Protein AF-A0A820KP99-F1 (afdb_monomer_lite)

Secondary structure (DSSP, 8-state):
----S-SEEEEEEEE--SS--EEEEEEEEESHHHHHHSEEEEEEEPBPTTSPPP--EEEEEEE------

Radius of gyration: 15.01 Å; chains: 1; bounding box: 37×20×45 Å

InterPro domains:
  IPR035892 C2 domain superfamily [G3DSA:2.60.40.150] (2-68)
  IPR035892 C2 domain superfamily [SSF49562] (6-65)

pLDDT: mean 81.02, std 13.96, range [37.72, 95.38]

Organism: NCBI:txid392030

Structure (mmCIF, N/CA/C/O backbone):
data_AF-A0A820KP99-F1
#
_entry.id   AF-A0A820KP99-F1
#
loop_
_atom_site.group_PDB
_atom_site.id
_atom_site.type_symbol
_atom_site.label_atom_id
_atom_site.label_alt_id
_atom_site.label_comp_id
_atom_site.label_asym_id
_atom_site.label_entity_id
_atom_site.label_seq_id
_atom_site.pdbx_PDB_ins_code
_atom_site.Cartn_x
_atom_site.Cartn_y
_atom_site.Cartn_z
_atom_site.occupancy
_atom_site.B_iso_or_equiv
_atom_site.auth_seq_id
_atom_site.auth_comp_id
_atom_site.auth_asym_id
_atom_site.auth_atom_id
_atom_site.pdbx_PDB_model_num
ATOM 1 N N . ASN A 1 1 ? -8.921 9.089 19.733 1.00 37.72 1 ASN A N 1
ATOM 2 C CA . ASN A 1 1 ? -7.579 8.506 19.506 1.00 37.72 1 ASN A CA 1
ATOM 3 C C . ASN A 1 1 ? -7.455 8.055 18.060 1.00 37.72 1 ASN A C 1
ATOM 5 O O . ASN A 1 1 ? -7.582 6.873 17.777 1.00 37.72 1 ASN A O 1
ATOM 9 N N . HIS A 1 2 ? -7.313 9.028 17.157 1.00 46.44 2 HIS A N 1
ATOM 10 C CA . HIS A 1 2 ? -7.031 8.820 15.735 1.00 46.44 2 HIS A CA 1
ATOM 11 C C . HIS A 1 2 ? -5.516 8.663 15.582 1.00 46.44 2 HIS A C 1
ATOM 13 O O . HIS A 1 2 ? -4.784 9.495 16.122 1.00 46.44 2 HIS A O 1
ATOM 19 N N . LEU A 1 3 ? -5.065 7.619 14.886 1.00 52.03 3 LEU A N 1
ATOM 20 C CA . LEU A 1 3 ? -3.685 7.475 14.423 1.00 52.03 3 LEU A CA 1
ATOM 21 C C . LEU A 1 3 ? -3.343 8.703 13.565 1.00 52.03 3 LEU A C 1
ATOM 23 O O . LEU A 1 3 ? -3.670 8.756 12.387 1.00 52.03 3 LEU A O 1
ATOM 27 N N . HIS A 1 4 ? -2.753 9.731 14.172 1.00 53.97 4 HIS A N 1
ATOM 28 C CA . HIS A 1 4 ? -2.178 10.843 13.429 1.00 53.97 4 HIS A CA 1
ATOM 29 C C . HIS A 1 4 ? -0.855 10.360 12.851 1.00 53.97 4 HIS A C 1
ATOM 31 O O . HIS A 1 4 ? 0.131 10.242 13.575 1.00 53.97 4 HIS A O 1
ATOM 37 N N . GLY A 1 5 ? -0.839 10.078 11.552 1.00 61.22 5 GLY A N 1
ATOM 38 C CA . GLY A 1 5 ? 0.421 10.002 10.828 1.00 61.22 5 GLY A CA 1
ATOM 39 C C . GLY A 1 5 ? 0.290 9.488 9.408 1.00 61.22 5 GLY A C 1
ATOM 40 O O . GLY A 1 5 ? 0.711 10.172 8.482 1.00 61.22 5 GLY A O 1
ATOM 41 N N . GLN A 1 6 ? -0.287 8.301 9.222 1.00 68.31 6 GLN A N 1
ATOM 42 C CA . GLN A 1 6 ? -0.290 7.640 7.918 1.00 68.31 6 GLN A CA 1
ATOM 43 C C . GLN A 1 6 ? -1.660 7.058 7.580 1.00 68.31 6 GLN A C 1
ATOM 45 O O . GLN A 1 6 ? -2.079 6.016 8.089 1.00 68.31 6 GLN A O 1
ATOM 50 N N . ASN A 1 7 ? -2.340 7.769 6.683 1.00 85.62 7 ASN A N 1
ATOM 51 C CA . ASN A 1 7 ? -3.601 7.361 6.072 1.00 85.62 7 ASN A CA 1
ATOM 52 C C . ASN A 1 7 ? -3.370 6.633 4.746 1.00 85.62 7 ASN A C 1
ATOM 54 O O . ASN A 1 7 ? -4.327 6.183 4.134 1.00 85.62 7 ASN A O 1
ATOM 58 N N . THR A 1 8 ? -2.124 6.525 4.290 1.00 89.94 8 THR A N 1
ATOM 59 C CA . THR A 1 8 ? -1.786 5.887 3.023 1.00 89.94 8 THR A CA 1
ATOM 60 C C . THR A 1 8 ? -0.676 4.861 3.202 1.00 89.94 8 THR A C 1
ATOM 62 O O . THR A 1 8 ? 0.270 5.070 3.963 1.00 89.94 8 THR A O 1
ATOM 65 N N . LEU A 1 9 ? -0.784 3.753 2.474 1.00 90.69 9 LEU A N 1
ATOM 66 C CA . LEU A 1 9 ? 0.274 2.766 2.293 1.00 90.69 9 LEU A CA 1
ATOM 67 C C . LEU A 1 9 ? 0.869 2.957 0.898 1.00 90.69 9 LEU A C 1
ATOM 69 O O . LEU A 1 9 ? 0.154 2.877 -0.098 1.00 90.69 9 LEU A O 1
ATOM 73 N N . HIS A 1 10 ? 2.168 3.233 0.840 1.00 91.81 10 HIS A N 1
ATOM 74 C CA . HIS A 1 10 ? 2.914 3.381 -0.406 1.00 91.81 10 HIS A CA 1
ATOM 75 C C . HIS A 1 10 ? 3.670 2.082 -0.674 1.00 91.81 10 HIS A C 1
ATOM 77 O O . HIS A 1 10 ? 4.490 1.671 0.147 1.00 91.81 10 HIS A O 1
ATOM 83 N N . LEU A 1 11 ? 3.395 1.446 -1.808 1.00 91.19 11 LEU A N 1
ATOM 84 C CA . LEU A 1 11 ? 4.116 0.269 -2.272 1.00 91.19 11 LEU A CA 1
ATOM 85 C C . LEU A 1 11 ? 4.929 0.637 -3.502 1.00 91.19 11 LEU A C 1
ATOM 87 O O . LEU A 1 11 ? 4.382 1.158 -4.471 1.00 91.19 11 LEU A O 1
ATOM 91 N N . ASP A 1 12 ? 6.212 0.304 -3.470 1.00 91.00 12 ASP A N 1
ATOM 92 C CA . ASP A 1 12 ? 7.092 0.353 -4.628 1.00 91.00 12 ASP A CA 1
ATOM 93 C C . ASP A 1 12 ? 7.438 -1.075 -5.049 1.00 91.00 12 ASP A C 1
ATOM 95 O O . ASP A 1 12 ? 7.774 -1.909 -4.209 1.00 91.00 12 ASP A O 1
ATOM 99 N N . ILE A 1 13 ? 7.349 -1.346 -6.349 1.00 88.00 13 ILE A N 1
ATOM 100 C CA . ILE A 1 13 ? 7.571 -2.671 -6.929 1.00 88.00 13 ILE A CA 1
ATOM 101 C C . ILE A 1 13 ? 8.851 -2.618 -7.757 1.00 88.00 13 ILE A C 1
ATOM 103 O O . ILE A 1 13 ? 9.009 -1.726 -8.596 1.00 88.00 13 ILE A O 1
ATOM 107 N N . TYR A 1 14 ? 9.742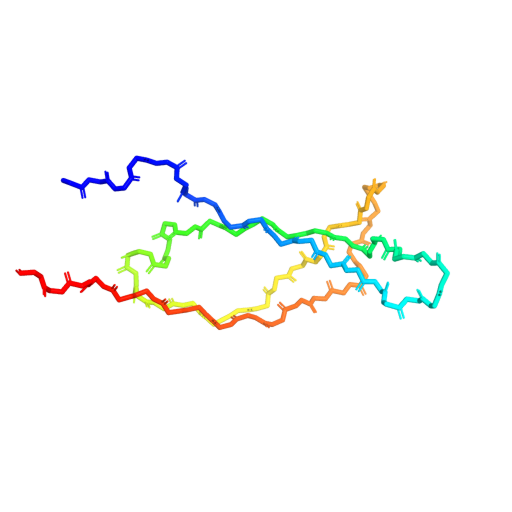 -3.574 -7.523 1.00 87.44 14 TYR A N 1
ATOM 108 C CA . TYR A 1 14 ? 11.043 -3.683 -8.172 1.00 87.44 14 TYR A CA 1
ATOM 109 C C . TYR A 1 14 ? 11.191 -5.068 -8.799 1.00 87.44 14 TYR A C 1
ATOM 111 O O . TYR A 1 14 ? 10.683 -6.041 -8.243 1.00 87.44 14 TYR A O 1
ATOM 119 N N . ASP A 1 15 ? 11.864 -5.133 -9.944 1.00 82.62 15 ASP A N 1
ATOM 120 C CA . ASP A 1 15 ? 12.386 -6.385 -10.486 1.00 82.62 15 ASP A CA 1
ATOM 121 C C . ASP A 1 15 ? 13.745 -6.676 -9.836 1.00 82.62 15 ASP A C 1
ATOM 123 O O . ASP A 1 15 ? 14.572 -5.767 -9.716 1.00 82.62 15 ASP A O 1
ATOM 127 N N . GLU A 1 16 ?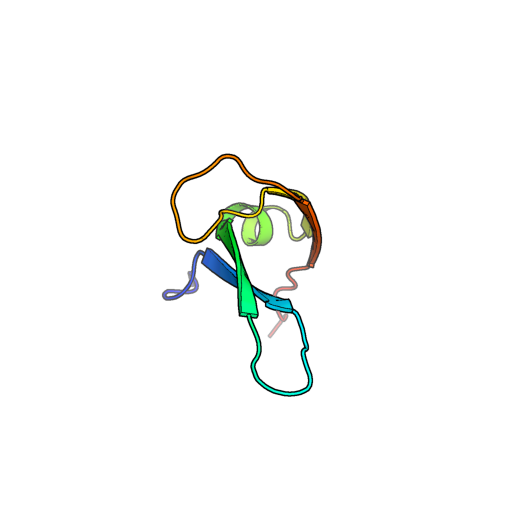 13.954 -7.909 -9.378 1.00 80.50 16 GLU A N 1
ATOM 128 C CA . GLU A 1 16 ? 15.201 -8.320 -8.726 1.00 80.50 16 GLU A CA 1
ATOM 129 C C . GLU A 1 16 ? 16.168 -8.847 -9.791 1.00 80.50 16 GLU A C 1
ATOM 131 O O . GLU A 1 16 ? 16.156 -10.025 -10.149 1.00 80.50 16 GLU A O 1
ATOM 136 N N . ASP A 1 17 ? 17.023 -7.956 -10.291 1.00 78.44 17 ASP A N 1
ATOM 137 C CA . ASP A 1 17 ? 18.086 -8.283 -11.236 1.00 78.44 17 ASP A CA 1
ATOM 138 C C . ASP A 1 17 ? 19.457 -8.256 -10.551 1.00 78.44 17 ASP A C 1
ATOM 140 O O . ASP A 1 17 ? 19.769 -7.377 -9.750 1.00 78.44 17 ASP A O 1
ATOM 144 N N . ALA A 1 18 ? 20.351 -9.168 -10.945 1.00 61.09 18 ALA A N 1
ATOM 145 C CA . ALA A 1 18 ? 21.661 -9.373 -10.308 1.00 61.09 18 ALA A CA 1
ATOM 146 C C . ALA A 1 18 ? 22.614 -8.152 -10.318 1.00 61.09 18 ALA A C 1
ATOM 148 O O . ALA A 1 18 ? 23.686 -8.205 -9.713 1.00 61.09 18 ALA A O 1
ATOM 149 N N . ILE A 1 19 ? 22.274 -7.078 -11.040 1.00 68.31 19 ILE A N 1
ATOM 150 C CA . ILE A 1 19 ? 23.130 -5.899 -11.243 1.00 68.31 19 ILE A CA 1
ATOM 151 C C . ILE A 1 19 ? 22.495 -4.629 -10.661 1.00 68.31 19 ILE A C 1
ATOM 153 O O . ILE A 1 19 ? 23.219 -3.802 -10.099 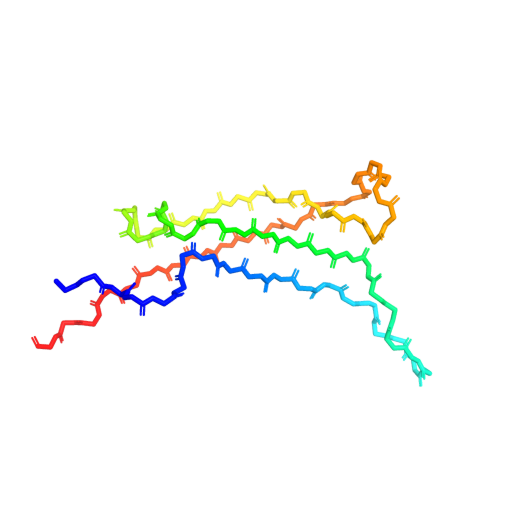1.00 68.31 19 ILE A O 1
ATOM 157 N N . LYS A 1 20 ? 21.176 -4.442 -10.802 1.00 74.81 20 LYS A N 1
ATOM 158 C CA . LYS A 1 20 ? 20.459 -3.273 -10.284 1.00 74.81 20 LYS A CA 1
ATOM 159 C C . LYS A 1 20 ? 18.950 -3.501 -10.307 1.00 74.81 20 LYS A C 1
ATOM 161 O O . LYS A 1 20 ? 18.400 -3.714 -11.379 1.00 74.81 20 LYS A O 1
ATOM 166 N N . ASP A 1 21 ? 18.304 -3.288 -9.168 1.00 77.56 21 ASP A N 1
ATOM 167 C CA . ASP A 1 21 ? 16.847 -3.334 -9.068 1.00 77.56 21 ASP A CA 1
ATOM 168 C C . ASP A 1 21 ? 16.201 -2.219 -9.909 1.00 77.56 21 ASP A C 1
ATOM 170 O O . ASP A 1 21 ? 16.387 -1.016 -9.653 1.00 77.56 21 ASP A O 1
ATOM 174 N N . GLU A 1 22 ? 15.434 -2.602 -10.931 1.00 83.19 22 GLU A N 1
ATOM 175 C CA . GLU A 1 22 ? 14.652 -1.665 -11.738 1.00 83.19 22 GLU A CA 1
ATOM 176 C C . GLU A 1 22 ? 13.251 -1.492 -11.140 1.00 83.19 22 GLU A C 1
ATOM 178 O O . GLU A 1 22 ? 12.513 -2.450 -10.921 1.00 83.19 22 GLU A O 1
ATOM 183 N N . LYS A 1 23 ? 12.857 -0.240 -10.859 1.00 85.69 23 LYS A N 1
ATOM 184 C CA . LYS A 1 23 ? 11.508 0.062 -10.354 1.00 85.69 23 LYS A CA 1
ATOM 185 C C . LYS A 1 23 ? 10.482 -0.143 -11.469 1.00 85.69 23 LYS A C 1
ATOM 187 O O . LYS A 1 23 ? 10.470 0.634 -12.423 1.00 85.69 23 LYS A O 1
ATOM 192 N N . ILE A 1 24 ? 9.584 -1.106 -11.278 1.00 86.25 24 ILE A N 1
ATOM 193 C CA . ILE A 1 24 ? 8.463 -1.410 -12.175 1.00 86.25 24 ILE A CA 1
ATOM 194 C C . ILE A 1 24 ? 7.364 -0.350 -12.029 1.00 86.25 24 ILE A C 1
ATOM 196 O O . ILE A 1 24 ? 6.843 0.161 -13.018 1.00 86.25 24 ILE A O 1
ATOM 200 N N . GLY A 1 25 ? 7.036 0.034 -10.792 1.00 89.00 25 GLY A N 1
ATOM 201 C CA . GLY A 1 25 ? 6.023 1.054 -10.534 1.00 89.00 25 GLY A CA 1
ATOM 202 C C . GLY A 1 25 ? 5.688 1.229 -9.059 1.00 89.00 25 GLY A C 1
ATOM 203 O O . GLY A 1 25 ? 6.425 0.767 -8.184 1.00 89.00 25 GLY A O 1
ATOM 204 N N . SER A 1 26 ? 4.596 1.940 -8.789 1.00 90.81 26 SER A N 1
ATOM 205 C CA . SER A 1 26 ? 4.132 2.220 -7.429 1.00 90.81 26 SER A CA 1
ATOM 206 C C . SER A 1 26 ? 2.615 2.193 -7.295 1.00 90.81 26 SER A C 1
ATOM 208 O O . SER A 1 26 ? 1.894 2.445 -8.257 1.00 90.81 26 SER A O 1
ATOM 210 N N . VAL A 1 27 ? 2.146 1.931 -6.077 1.00 91.31 27 VAL A N 1
ATOM 211 C CA . VAL A 1 27 ? 0.733 1.973 -5.689 1.00 91.31 27 VAL A CA 1
ATOM 212 C C . VAL A 1 27 ? 0.599 2.776 -4.398 1.00 91.31 27 VAL A C 1
ATOM 214 O O . VAL A 1 27 ? 1.367 2.576 -3.456 1.00 91.31 27 VAL A O 1
ATOM 217 N N . ILE A 1 28 ? -0.388 3.670 -4.336 1.00 91.00 28 ILE A N 1
ATOM 218 C CA . ILE A 1 28 ? -0.769 4.383 -3.112 1.00 91.00 28 ILE A CA 1
ATOM 219 C C . ILE A 1 28 ? -2.171 3.922 -2.713 1.00 91.00 28 ILE A C 1
ATOM 221 O O . ILE A 1 28 ? -3.123 4.083 -3.471 1.00 91.00 28 ILE A O 1
ATOM 225 N N . ILE A 1 29 ? -2.297 3.346 -1.518 1.00 90.75 29 ILE A N 1
ATOM 226 C CA . ILE A 1 29 ? -3.553 2.787 -1.003 1.00 90.75 29 ILE A CA 1
ATOM 227 C C . ILE A 1 29 ? -4.027 3.626 0.175 1.00 90.75 29 ILE A C 1
ATOM 229 O O . ILE A 1 29 ? -3.290 3.782 1.146 1.00 90.75 29 ILE A O 1
ATOM 233 N N . ASP A 1 30 ? -5.261 4.123 0.116 1.00 90.19 30 ASP A N 1
ATOM 234 C CA . ASP A 1 30 ? -5.912 4.777 1.253 1.00 90.19 30 ASP A CA 1
ATOM 235 C C . ASP A 1 30 ? -6.325 3.735 2.308 1.00 90.19 30 ASP A C 1
ATOM 237 O O . ASP A 1 30 ? -7.107 2.814 2.051 1.00 90.19 30 ASP A O 1
ATOM 241 N N . LEU A 1 31 ? -5.782 3.889 3.512 1.00 90.69 31 LEU A N 1
ATOM 242 C CA . LEU A 1 31 ? -6.006 3.019 4.659 1.00 90.69 31 LEU A CA 1
ATOM 243 C C . LEU A 1 31 ? -7.288 3.357 5.422 1.00 90.69 31 LEU A C 1
ATOM 245 O O . LEU A 1 31 ? -7.676 2.581 6.292 1.00 90.69 31 LEU A O 1
ATOM 249 N N . HIS A 1 32 ? -7.982 4.455 5.107 1.00 88.31 32 HIS A N 1
ATOM 250 C CA . HIS A 1 32 ? -9.247 4.807 5.757 1.00 88.31 32 HIS A CA 1
ATOM 251 C C . HIS A 1 32 ? -10.255 3.657 5.667 1.00 88.31 32 HIS A C 1
ATOM 253 O O . HIS A 1 32 ? -10.824 3.233 6.671 1.00 88.31 32 HIS A O 1
ATOM 259 N N . HIS A 1 33 ? -10.397 3.063 4.479 1.00 83.56 33 HIS A N 1
ATOM 260 C CA . HIS A 1 33 ? -11.268 1.905 4.283 1.00 83.56 33 HIS A CA 1
ATOM 261 C C . HIS A 1 33 ? -10.828 0.681 5.092 1.00 83.56 33 HIS A C 1
ATOM 263 O O . HIS A 1 33 ? -11.684 -0.075 5.554 1.00 83.56 33 HIS A O 1
ATOM 269 N N . LEU A 1 34 ? -9.519 0.484 5.273 1.00 89.75 34 LEU A N 1
ATOM 270 C CA . LEU A 1 34 ? -8.980 -0.618 6.066 1.00 89.75 34 LEU A CA 1
ATOM 271 C C . LEU A 1 34 ? -9.289 -0.420 7.554 1.00 89.75 34 LEU A C 1
ATOM 273 O O . LEU A 1 34 ? -9.707 -1.363 8.219 1.00 89.75 34 LEU A O 1
ATOM 277 N N . TYR A 1 35 ? -9.122 0.797 8.071 1.00 87.50 35 TYR A N 1
ATOM 278 C CA . TYR A 1 35 ? -9.430 1.119 9.464 1.00 87.50 35 TYR A CA 1
ATOM 279 C C . TYR A 1 35 ? -10.931 1.038 9.765 1.00 87.50 35 TYR A C 1
ATOM 281 O O . TYR A 1 35 ? -11.301 0.600 10.854 1.00 87.50 35 TYR A O 1
ATOM 289 N N . ASP A 1 36 ? -11.783 1.397 8.801 1.00 84.56 36 ASP A N 1
ATOM 290 C CA . ASP A 1 36 ? -13.239 1.320 8.941 1.00 84.56 36 ASP A CA 1
ATOM 291 C C . ASP A 1 36 ? -13.768 -0.120 8.858 1.00 84.56 36 ASP A C 1
ATOM 293 O O . ASP A 1 36 ? -14.587 -0.534 9.679 1.00 84.56 36 ASP A O 1
ATOM 297 N N . LYS A 1 37 ? -13.330 -0.892 7.852 1.00 86.38 37 LYS A N 1
ATOM 298 C CA . LYS A 1 37 ? -13.864 -2.238 7.557 1.00 86.38 37 LYS A CA 1
ATOM 299 C C . LYS A 1 37 ? -13.072 -3.376 8.201 1.00 86.38 37 LYS A C 1
ATOM 301 O O . LYS A 1 37 ? -13.525 -4.521 8.178 1.00 86.38 37 LYS A O 1
ATOM 306 N N . GLY A 1 38 ? -11.873 -3.096 8.705 1.00 88.88 38 GLY A N 1
ATOM 307 C CA . GLY A 1 38 ? -10.935 -4.081 9.251 1.00 88.88 38 GLY A CA 1
ATOM 308 C C . GLY A 1 38 ? -10.267 -4.986 8.208 1.00 88.88 38 GLY A C 1
ATOM 309 O O . GLY A 1 38 ? -9.356 -5.732 8.562 1.00 88.88 38 GLY A O 1
ATOM 310 N N . HIS A 1 39 ? -10.687 -4.937 6.938 1.00 92.75 39 HIS A N 1
ATOM 311 C CA . HIS A 1 39 ? -10.139 -5.761 5.861 1.00 92.75 39 HIS A CA 1
ATOM 312 C C . HIS A 1 39 ? -10.254 -5.082 4.487 1.00 92.75 39 HIS A C 1
ATOM 314 O O . HIS A 1 39 ? -11.198 -4.331 4.226 1.00 92.75 39 HIS A O 1
ATOM 320 N N . ILE A 1 40 ? -9.306 -5.387 3.600 1.00 93.69 40 ILE A N 1
ATOM 321 C CA . ILE A 1 40 ? -9.326 -5.071 2.168 1.00 93.69 40 ILE A CA 1
ATOM 322 C C . ILE A 1 40 ? -8.842 -6.309 1.411 1.00 93.69 40 ILE A C 1
ATOM 324 O O . ILE A 1 40 ? -7.847 -6.908 1.797 1.00 93.69 40 ILE A O 1
ATOM 328 N N . ASP A 1 41 ? -9.523 -6.648 0.323 1.00 95.31 41 ASP A N 1
ATOM 329 C CA . ASP A 1 41 ? -9.125 -7.663 -0.652 1.00 95.31 41 ASP A CA 1
ATOM 330 C C . ASP A 1 41 ? -9.443 -7.076 -2.031 1.00 95.31 41 ASP A C 1
ATOM 332 O O . ASP A 1 41 ? -10.617 -6.917 -2.382 1.00 95.31 41 ASP A O 1
ATOM 336 N N . ASN A 1 42 ? -8.420 -6.598 -2.747 1.00 94.62 42 ASN A N 1
ATOM 337 C CA . ASN A 1 42 ? -8.639 -5.913 -4.018 1.00 94.62 42 ASN A CA 1
ATOM 338 C C . ASN A 1 42 ? -7.415 -5.941 -4.942 1.00 94.62 42 ASN A C 1
ATOM 340 O O . ASN A 1 42 ? -6.274 -6.108 -4.504 1.00 94.62 42 ASN A O 1
ATOM 344 N N . TRP A 1 43 ? -7.674 -5.729 -6.230 1.00 94.81 43 TRP A N 1
ATOM 345 C CA . TRP A 1 43 ? -6.652 -5.452 -7.232 1.00 94.81 43 TRP A CA 1
ATOM 346 C C . TRP A 1 43 ? -6.376 -3.950 -7.301 1.00 94.81 43 TRP A C 1
ATOM 348 O O . TRP A 1 43 ? -7.305 -3.142 -7.312 1.00 94.81 43 TRP A O 1
ATOM 358 N N . PHE A 1 44 ? -5.098 -3.587 -7.363 1.00 91.81 44 PHE A N 1
ATOM 359 C CA . PHE A 1 44 ? -4.637 -2.208 -7.474 1.00 91.81 44 PHE A CA 1
ATOM 360 C C . PHE A 1 44 ? -3.791 -2.039 -8.733 1.00 91.81 44 PHE A C 1
ATOM 362 O O . PHE A 1 44 ? -2.862 -2.815 -8.966 1.00 91.81 44 PHE A O 1
ATOM 369 N N . ASP A 1 45 ? -4.110 -1.024 -9.531 1.00 91.31 45 ASP A N 1
ATOM 370 C CA . ASP A 1 45 ? -3.345 -0.683 -10.728 1.00 91.31 45 ASP A CA 1
ATOM 371 C C . ASP A 1 45 ? -1.975 -0.119 -10.337 1.00 91.31 45 ASP A C 1
ATOM 373 O O . ASP A 1 45 ? -1.867 0.747 -9.467 1.00 91.31 45 ASP A O 1
ATOM 377 N N . ILE A 1 46 ? -0.922 -0.605 -10.992 1.00 89.75 46 ILE A N 1
ATOM 378 C CA . ILE A 1 46 ? 0.443 -0.129 -10.770 1.00 89.75 46 ILE A CA 1
ATOM 379 C C . ILE A 1 46 ? 0.679 1.109 -11.636 1.00 89.75 46 ILE A C 1
ATOM 381 O O . ILE A 1 46 ? 0.524 1.048 -12.859 1.00 89.75 46 ILE A O 1
ATOM 385 N N . GLU A 1 47 ? 1.084 2.220 -11.025 1.00 85.88 47 GLU A N 1
ATOM 386 C CA . GLU A 1 47 ? 1.455 3.438 -11.745 1.00 85.88 47 GLU A CA 1
ATOM 387 C C . GLU A 1 47 ? 2.927 3.384 -12.177 1.00 85.88 47 GLU A C 1
ATOM 389 O O . GLU A 1 47 ? 3.830 3.165 -11.363 1.00 85.88 47 GLU A O 1
ATOM 394 N N . GLU A 1 48 ? 3.180 3.587 -13.472 1.00 74.19 48 GLU A N 1
ATOM 395 C CA . GLU A 1 48 ? 4.532 3.611 -14.034 1.00 74.19 48 GLU A CA 1
ATOM 396 C C . GLU A 1 48 ? 5.202 4.977 -13.804 1.00 74.19 48 GLU A C 1
ATOM 398 O O . GLU A 1 48 ? 4.570 6.036 -13.839 1.00 74.19 48 GLU A O 1
ATOM 403 N N . LYS A 1 49 ? 6.532 4.965 -13.679 1.00 62.56 49 LYS A N 1
ATOM 404 C CA . LYS A 1 49 ? 7.412 6.118 -13.410 1.00 62.56 49 LYS A CA 1
ATOM 405 C C . LYS A 1 49 ? 7.302 7.290 -14.409 1.00 62.56 49 LYS A C 1
ATOM 407 O O . LYS A 1 49 ? 7.873 8.352 -14.165 1.00 62.56 49 LYS A O 1
ATOM 412 N N . HIS A 1 50 ? 6.593 7.121 -15.528 1.00 59.53 50 HIS A N 1
ATOM 413 C CA . HIS A 1 50 ? 6.550 8.075 -16.642 1.00 59.53 50 HIS A CA 1
ATOM 414 C C . HIS A 1 50 ? 5.139 8.449 -17.129 1.00 59.53 50 HIS A C 1
ATOM 416 O O . HIS A 1 50 ? 4.998 8.960 -18.240 1.00 59.53 50 HIS A O 1
ATOM 422 N N . GLY A 1 51 ? 4.094 8.223 -16.322 1.00 55.72 51 GLY A N 1
ATOM 423 C CA . GLY A 1 51 ? 2.731 8.678 -16.644 1.00 55.72 51 GLY A CA 1
ATOM 424 C C . GLY A 1 51 ? 2.085 7.968 -17.842 1.00 55.72 51 GLY A C 1
ATOM 425 O O . GLY A 1 51 ? 1.143 8.489 -18.441 1.00 55.72 51 GLY A O 1
ATOM 426 N N . LYS A 1 52 ? 2.599 6.793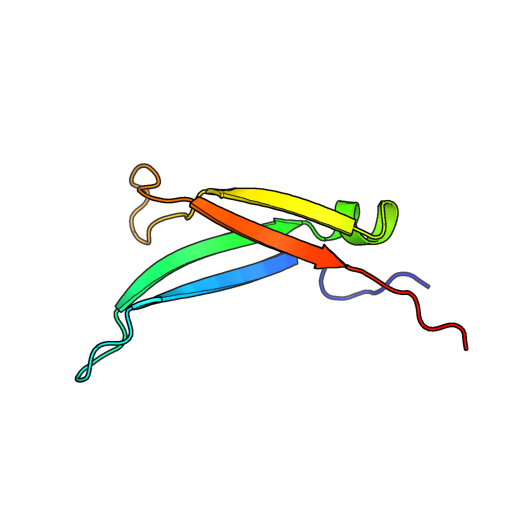 -18.221 1.00 55.09 52 LYS A N 1
ATOM 427 C CA . LYS A 1 52 ? 1.976 5.908 -19.211 1.00 55.09 52 LYS A CA 1
ATOM 428 C C . LYS A 1 52 ? 0.916 5.025 -18.542 1.00 55.09 52 LYS A C 1
ATOM 430 O O . LYS A 1 52 ? 0.880 4.894 -17.322 1.00 55.09 52 LYS A O 1
ATOM 435 N N . LYS A 1 53 ? 0.020 4.460 -19.363 1.00 56.56 53 LYS A N 1
ATOM 436 C CA . LYS A 1 53 ? -1.029 3.525 -18.924 1.00 56.56 53 LYS A CA 1
ATOM 437 C C . LYS A 1 53 ? -0.410 2.391 -18.101 1.00 56.56 53 LYS A C 1
ATOM 439 O O . LYS A 1 53 ? 0.605 1.842 -18.508 1.00 56.56 53 LYS A O 1
ATOM 444 N N . SER A 1 54 ? -1.056 2.041 -16.990 1.00 61.41 54 SER A N 1
ATOM 445 C CA . SER A 1 54 ? -0.683 0.893 -16.161 1.00 61.41 54 SER A CA 1
ATOM 446 C C . SER A 1 54 ? -0.553 -0.379 -17.009 1.00 61.41 54 SER A C 1
ATOM 448 O O . SER A 1 54 ? -1.433 -0.676 -17.820 1.00 61.41 54 SER A O 1
ATOM 450 N N . HIS A 1 55 ? 0.548 -1.113 -16.834 1.00 68.81 55 HIS A N 1
ATOM 451 C CA . HIS A 1 55 ? 0.810 -2.382 -17.522 1.00 68.81 55 HIS A CA 1
ATOM 452 C C . HIS A 1 55 ? 0.561 -3.614 -16.631 1.00 68.81 55 HIS A C 1
ATOM 454 O O . HIS A 1 55 ? 0.755 -4.739 -17.088 1.00 68.81 55 HIS A O 1
ATOM 460 N N . GLY A 1 56 ? 0.108 -3.432 -15.385 1.00 85.38 56 GLY A N 1
ATOM 461 C CA . GLY A 1 56 ? -0.100 -4.538 -14.454 1.00 85.38 56 GLY A CA 1
ATOM 462 C C . GLY A 1 56 ? -0.873 -4.148 -13.199 1.00 85.38 56 GLY A C 1
ATOM 463 O O . GLY A 1 56 ? -0.958 -2.976 -12.835 1.00 85.38 56 GLY A O 1
ATOM 464 N N . GLN A 1 57 ? -1.423 -5.159 -12.534 1.00 92.12 57 GLN A N 1
ATOM 465 C CA . GLN A 1 57 ? -2.163 -5.013 -11.286 1.00 92.12 57 GLN A CA 1
ATOM 466 C C . GLN A 1 57 ? -1.521 -5.879 -10.206 1.00 92.12 57 GLN A C 1
ATOM 468 O O . GLN A 1 57 ? -1.005 -6.959 -10.498 1.00 92.12 57 GLN A O 1
ATOM 473 N N . ILE A 1 58 ? -1.594 -5.425 -8.958 1.00 91.81 58 ILE A N 1
ATOM 474 C CA . ILE A 1 58 ? -1.213 -6.212 -7.787 1.00 91.81 58 ILE A CA 1
ATOM 475 C C . ILE A 1 58 ? -2.458 -6.560 -6.975 1.00 91.81 58 ILE A C 1
ATOM 477 O O . ILE A 1 58 ? -3.286 -5.697 -6.683 1.00 91.81 58 ILE A O 1
ATOM 481 N N . HIS A 1 59 ? -2.600 -7.835 -6.622 1.00 95.38 59 HIS A N 1
ATOM 482 C CA . HIS A 1 59 ? -3.642 -8.298 -5.713 1.00 95.38 59 HIS A CA 1
ATOM 483 C C . HIS A 1 59 ? -3.124 -8.218 -4.284 1.00 95.38 59 HIS A C 1
ATOM 485 O O . HIS A 1 59 ? -2.090 -8.808 -3.971 1.00 95.38 59 HIS A O 1
ATOM 491 N N . LEU A 1 60 ? -3.815 -7.468 -3.427 1.00 94.56 60 LEU A N 1
ATOM 492 C CA . LEU A 1 60 ? -3.421 -7.290 -2.033 1.00 94.56 60 LEU A CA 1
ATOM 493 C C . LEU A 1 60 ? -4.584 -7.608 -1.106 1.00 94.56 60 LEU A C 1
ATOM 495 O O . LEU A 1 60 ? -5.707 -7.140 -1.302 1.00 94.56 60 LEU A O 1
ATOM 499 N N . ILE A 1 61 ? -4.255 -8.347 -0.049 1.00 94.88 61 ILE A N 1
ATOM 500 C CA . ILE A 1 61 ? -5.143 -8.630 1.070 1.00 94.88 61 ILE A CA 1
ATOM 501 C C . ILE A 1 61 ? -4.530 -7.976 2.309 1.00 94.88 61 ILE A C 1
ATOM 503 O O . ILE A 1 61 ? -3.410 -8.300 2.703 1.00 94.88 61 ILE A O 1
ATOM 507 N N . LEU A 1 62 ? -5.250 -7.030 2.907 1.00 93.19 62 LEU A N 1
ATOM 508 C CA . LEU A 1 62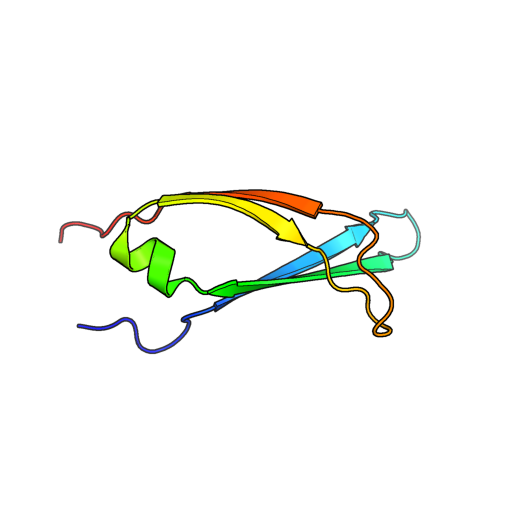 ? -4.824 -6.274 4.083 1.00 93.19 62 LEU A CA 1
ATOM 509 C C . LEU A 1 62 ? -5.818 -6.498 5.218 1.00 93.19 62 LEU A C 1
ATOM 511 O O . LEU A 1 62 ? -7.027 -6.415 5.017 1.00 93.19 62 LEU A O 1
ATOM 515 N N . HIS A 1 63 ? -5.300 -6.718 6.423 1.00 92.06 63 HIS A N 1
ATOM 516 C CA . HIS A 1 63 ? -6.088 -6.859 7.642 1.00 92.06 63 HIS A CA 1
ATOM 517 C C . HIS A 1 63 ? -5.616 -5.840 8.672 1.00 92.06 63 HIS A C 1
ATOM 519 O O . HIS A 1 63 ? -4.414 -5.651 8.863 1.00 92.06 63 HIS A O 1
ATOM 525 N N . TYR A 1 64 ? -6.566 -5.191 9.340 1.00 88.94 64 TYR A N 1
ATOM 526 C CA . TYR A 1 64 ? -6.282 -4.294 10.450 1.00 88.94 64 TYR A CA 1
ATOM 527 C C . TYR A 1 64 ? -6.961 -4.794 11.715 1.00 88.94 64 TYR A C 1
ATOM 529 O O . TYR A 1 64 ? -8.185 -4.883 11.799 1.00 88.94 64 TYR A O 1
ATOM 537 N N . GLU A 1 65 ? -6.142 -5.070 12.726 1.00 85.12 65 GLU A N 1
ATOM 538 C CA . GLU A 1 65 ? -6.600 -5.456 14.050 1.00 85.12 65 GLU A CA 1
ATOM 539 C C . GLU A 1 65 ? -6.216 -4.381 15.059 1.00 85.12 65 GLU A C 1
ATOM 541 O O . GLU A 1 65 ? -5.043 -4.066 15.275 1.00 85.12 65 GLU A O 1
ATOM 546 N N . LYS A 1 66 ? -7.225 -3.815 15.719 1.00 78.88 66 LYS A N 1
ATOM 547 C CA . LYS A 1 66 ? -6.985 -2.932 16.851 1.00 78.88 66 LYS A CA 1
ATOM 548 C C . LYS A 1 66 ? -6.600 -3.785 18.055 1.00 78.88 66 LYS A 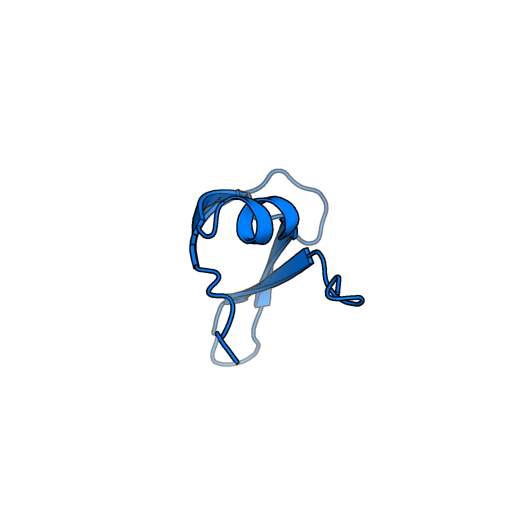C 1
ATOM 550 O O . LYS A 1 66 ? -7.437 -4.519 18.582 1.00 78.88 66 LYS A O 1
ATOM 555 N N . LEU A 1 67 ? -5.354 -3.657 18.508 1.00 80.38 67 LEU A N 1
ATOM 556 C CA . LEU A 1 67 ? -4.906 -4.260 19.763 1.00 80.38 67 LEU A CA 1
ATOM 557 C C . LEU A 1 67 ? -5.841 -3.821 20.899 1.00 80.38 67 LEU A C 1
ATOM 559 O O . LEU A 1 67 ? -6.035 -2.625 21.138 1.00 80.38 67 LEU A O 1
ATOM 563 N N . LYS A 1 68 ? -6.450 -4.800 21.573 1.00 74.25 68 LYS A N 1
ATOM 564 C CA . LYS A 1 68 ? -7.211 -4.572 22.803 1.00 74.25 68 LYS A CA 1
ATOM 565 C C . LYS A 1 68 ? -6.191 -4.427 23.930 1.00 74.25 68 LYS A C 1
ATOM 567 O O . LYS A 1 68 ? -5.531 -5.405 24.270 1.00 74.25 68 LYS A O 1
ATOM 572 N N . ILE A 1 69 ? -6.031 -3.203 24.424 1.00 63.12 69 ILE A N 1
ATOM 573 C CA . ILE A 1 69 ? -5.242 -2.880 25.620 1.00 63.12 69 ILE A CA 1
ATOM 574 C C . ILE A 1 69 ? -6.184 -2.886 26.819 1.00 63.12 69 ILE A C 1
ATOM 576 O O . ILE A 1 69 ? -7.310 -2.359 26.651 1.00 63.12 69 ILE A O 1
#

Sequence (69 aa):
NHLHGQNTLHLDIYDEDAIKDEKIGSVIIDLHHLYDKGHIDNWFDIEEKHGKKSHGQIHLILHYEKLKI

Foldseek 3Di:
DDPPDDQKDKDWDWDDDPPDTDTQFIFIDGCPCCVVVQKDWDWTFGHGPPRDGGPDIDTDIDGDDDDDD